Protein AF-A0A7Y9RIA6-F1 (afdb_monomer)

Structure (mmCIF, N/CA/C/O backbone):
data_AF-A0A7Y9RIA6-F1
#
_entry.id   AF-A0A7Y9RIA6-F1
#
loop_
_atom_site.group_PDB
_atom_site.id
_atom_site.type_symbol
_atom_site.label_atom_id
_atom_site.label_alt_id
_atom_site.label_comp_id
_atom_site.label_asym_id
_atom_site.label_entity_id
_atom_site.label_seq_id
_atom_site.pdbx_PDB_ins_code
_atom_site.Cartn_x
_atom_site.Cartn_y
_atom_site.Cartn_z
_atom_site.occupancy
_atom_site.B_iso_or_equiv
_atom_site.auth_seq_id
_atom_site.auth_comp_id
_atom_site.auth_asym_id
_atom_site.auth_atom_id
_atom_site.pdbx_PDB_model_num
ATOM 1 N N . MET A 1 1 ? -7.057 -5.360 -21.802 1.00 63.19 1 MET A N 1
ATOM 2 C CA . MET A 1 1 ? -6.806 -5.076 -20.363 1.00 63.19 1 MET A CA 1
ATOM 3 C C . MET A 1 1 ? -7.206 -6.210 -19.413 1.00 63.19 1 MET A C 1
ATOM 5 O O . MET A 1 1 ? -6.484 -6.448 -18.455 1.00 63.19 1 MET A O 1
ATOM 9 N N . LYS A 1 2 ? -8.319 -6.928 -19.651 1.00 80.56 2 LYS A N 1
ATOM 10 C CA . LYS A 1 2 ? -8.814 -7.998 -18.756 1.00 80.56 2 LYS A CA 1
ATOM 11 C C . LYS A 1 2 ? -7.783 -9.115 -18.497 1.00 80.56 2 LYS A C 1
ATOM 13 O O . LYS A 1 2 ? -7.681 -9.579 -17.374 1.00 80.56 2 LYS A O 1
ATOM 18 N N . ALA A 1 3 ? -6.982 -9.483 -19.500 1.00 84.88 3 ALA A N 1
ATOM 19 C CA . ALA A 1 3 ? -5.952 -10.522 -19.394 1.00 84.88 3 ALA A CA 1
ATOM 20 C C . ALA A 1 3 ? -4.793 -10.174 -18.440 1.00 84.88 3 ALA A C 1
ATOM 22 O O . ALA A 1 3 ? -4.397 -10.999 -17.628 1.00 84.88 3 ALA A O 1
ATOM 23 N N . ILE A 1 4 ? -4.272 -8.944 -18.501 1.00 86.75 4 ILE A N 1
ATOM 24 C CA . ILE A 1 4 ? -3.149 -8.505 -17.655 1.00 86.75 4 ILE A CA 1
ATOM 25 C C . ILE A 1 4 ? -3.598 -8.410 -16.193 1.00 86.75 4 ILE A C 1
ATOM 27 O O . ILE A 1 4 ? -2.934 -8.949 -15.318 1.00 86.75 4 ILE A O 1
ATOM 31 N N . LYS A 1 5 ? -4.796 -7.861 -15.948 1.00 87.88 5 LYS A N 1
ATOM 32 C CA . LYS A 1 5 ? -5.404 -7.812 -14.607 1.00 87.88 5 LYS A CA 1
ATOM 33 C C . LYS A 1 5 ? -5.640 -9.200 -14.000 1.00 87.88 5 LYS A C 1
ATOM 35 O O . LYS A 1 5 ? -5.591 -9.356 -12.788 1.00 87.88 5 LYS A O 1
ATOM 40 N N . ARG A 1 6 ? -5.912 -10.222 -14.819 1.00 88.19 6 ARG A N 1
ATOM 41 C CA . ARG A 1 6 ? -6.021 -11.618 -14.357 1.00 88.19 6 ARG A CA 1
ATOM 42 C C . ARG A 1 6 ? -4.681 -12.149 -13.859 1.00 88.19 6 ARG A C 1
ATOM 44 O O . ARG A 1 6 ? -4.622 -12.716 -12.775 1.00 88.19 6 ARG A O 1
ATOM 51 N N . VAL A 1 7 ? -3.610 -11.884 -14.606 1.00 87.44 7 VAL A N 1
ATOM 52 C CA . VAL A 1 7 ? -2.249 -12.262 -14.204 1.00 87.44 7 VAL A CA 1
ATOM 53 C C . VAL A 1 7 ? -1.789 -11.488 -12.961 1.00 87.44 7 VAL A C 1
ATOM 55 O O . VAL A 1 7 ? -1.198 -12.085 -12.069 1.00 87.44 7 VAL A O 1
ATOM 58 N N . GLU A 1 8 ? -2.117 -10.199 -12.836 1.00 86.38 8 GLU A N 1
ATOM 59 C CA . GLU A 1 8 ? -1.843 -9.409 -11.618 1.00 86.38 8 GLU A CA 1
ATOM 60 C C . GLU A 1 8 ? -2.558 -9.963 -10.374 1.00 86.38 8 GLU A C 1
ATOM 62 O O . GLU A 1 8 ? -2.029 -9.879 -9.271 1.00 86.38 8 GLU A O 1
ATOM 67 N N . ARG A 1 9 ? -3.733 -10.584 -10.542 1.00 89.19 9 ARG A N 1
ATOM 68 C CA . ARG A 1 9 ? -4.456 -11.284 -9.464 1.00 89.19 9 ARG A CA 1
ATOM 69 C C . ARG A 1 9 ? -3.875 -12.662 -9.124 1.00 89.19 9 ARG A C 1
ATOM 71 O O . ARG A 1 9 ? -4.442 -13.360 -8.291 1.00 89.19 9 ARG A O 1
ATOM 78 N N . GLY A 1 10 ? -2.767 -13.055 -9.755 1.00 87.62 10 GLY A N 1
ATOM 79 C CA . GLY A 1 10 ? -2.060 -14.307 -9.486 1.00 87.62 10 GLY A CA 1
ATOM 80 C C . GLY A 1 10 ? -2.430 -15.467 -10.411 1.00 87.62 10 GLY A C 1
ATOM 81 O O . GLY A 1 10 ? -1.933 -16.574 -10.213 1.00 87.62 10 GLY A O 1
ATOM 82 N N . GLU A 1 11 ? -3.265 -15.253 -11.435 1.00 88.81 11 GLU A N 1
ATOM 83 C CA . GLU A 1 11 ? -3.529 -16.296 -12.430 1.00 88.81 11 GLU A CA 1
ATOM 84 C C . GLU A 1 11 ? -2.275 -16.563 -13.283 1.00 88.81 11 GLU A C 1
ATOM 86 O O . GLU A 1 11 ? -1.564 -15.651 -13.714 1.00 88.81 11 GLU A O 1
ATOM 91 N N . GLY A 1 12 ? -1.999 -17.837 -13.566 1.00 89.62 12 GLY A N 1
ATOM 92 C CA . GLY A 1 12 ? -0.844 -18.228 -14.369 1.00 89.62 12 GLY A CA 1
ATOM 93 C C . GLY A 1 12 ? -0.917 -17.704 -15.810 1.00 89.62 12 GLY A C 1
ATOM 94 O O . GLY A 1 12 ? -1.944 -17.800 -16.478 1.00 89.62 12 GLY A O 1
ATOM 95 N N . VAL A 1 13 ? 0.216 -17.236 -16.343 1.00 89.75 13 VAL A N 1
ATOM 96 C CA . VAL A 1 13 ? 0.315 -16.685 -17.713 1.00 89.75 13 VAL A CA 1
ATOM 97 C C . VAL A 1 13 ? -0.058 -17.715 -18.791 1.00 89.75 13 VAL A C 1
ATOM 99 O O . VAL A 1 13 ? -0.629 -17.363 -19.817 1.00 89.75 13 VAL A O 1
ATOM 102 N N . LEU A 1 14 ? 0.267 -18.997 -18.586 1.00 90.44 14 LEU A N 1
ATOM 103 C CA . LEU A 1 14 ? 0.007 -20.049 -19.576 1.00 90.44 14 LEU A CA 1
ATOM 104 C C . LEU A 1 14 ? -1.497 -20.382 -19.721 1.00 90.44 14 LEU A C 1
ATOM 106 O O . LEU A 1 14 ? -1.959 -20.386 -20.8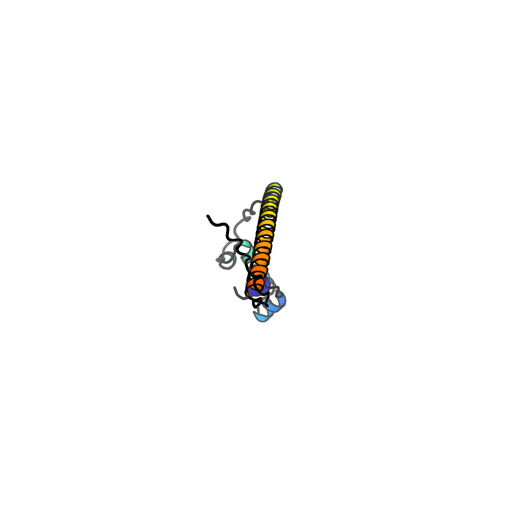62 1.00 90.44 14 LEU A O 1
ATOM 110 N N . PRO A 1 15 ? -2.265 -20.620 -18.636 1.00 92.62 15 PRO A N 1
ATOM 111 C CA . PRO A 1 15 ? -3.724 -20.750 -18.708 1.00 92.62 15 PRO A CA 1
ATOM 112 C C . PRO A 1 15 ? -4.398 -19.572 -19.417 1.00 92.62 15 PRO A C 1
ATOM 114 O O . PRO A 1 15 ? -5.130 -19.769 -20.383 1.00 92.62 15 PRO A O 1
ATOM 117 N N . VAL A 1 16 ? -4.056 -18.344 -19.015 1.00 92.75 16 VAL A N 1
ATOM 118 C CA . VAL A 1 16 ? -4.643 -17.122 -19.585 1.00 92.75 16 VAL A CA 1
ATOM 119 C C . VAL A 1 16 ? -4.320 -16.989 -21.076 1.00 92.75 16 VAL A C 1
ATOM 121 O O . VAL A 1 16 ? -5.181 -16.603 -21.860 1.00 92.75 16 VAL A O 1
ATOM 124 N N . ALA A 1 17 ? -3.103 -17.341 -21.500 1.00 92.88 17 ALA A N 1
ATOM 125 C CA . ALA A 1 17 ? -2.728 -17.323 -22.914 1.00 92.88 17 ALA A CA 1
ATOM 126 C C . ALA A 1 17 ? -3.511 -18.356 -23.744 1.00 92.88 17 ALA A C 1
ATOM 128 O O . ALA A 1 17 ? -3.960 -18.033 -24.842 1.00 92.88 17 ALA A O 1
ATOM 129 N N . ARG A 1 18 ? -3.713 -19.569 -23.206 1.00 93.19 18 ARG A N 1
ATOM 130 C CA . ARG A 1 18 ? -4.486 -20.632 -23.870 1.00 93.19 18 ARG A CA 1
ATOM 131 C C . ARG A 1 18 ? -5.950 -20.248 -24.048 1.00 93.19 18 ARG A C 1
ATOM 133 O O . ARG A 1 18 ? -6.473 -20.404 -25.142 1.00 93.19 18 ARG A O 1
ATOM 140 N N . GLU A 1 19 ? -6.578 -19.701 -23.009 1.00 92.25 19 GLU A N 1
ATOM 141 C CA . GLU A 1 19 ? -7.966 -19.221 -23.081 1.00 92.25 19 GLU A CA 1
ATOM 142 C C . GLU A 1 19 ? -8.156 -18.115 -24.126 1.00 92.25 19 GLU A C 1
ATOM 144 O O . GLU A 1 19 ? -9.207 -18.016 -24.750 1.00 92.25 19 GLU A O 1
ATOM 149 N N . LEU A 1 20 ? -7.136 -17.280 -24.322 1.00 89.81 20 LEU A N 1
ATOM 150 C CA . LEU A 1 20 ? -7.156 -16.184 -25.290 1.00 89.81 20 LEU A CA 1
ATOM 151 C C . LEU A 1 20 ? -6.717 -16.608 -26.699 1.00 89.81 20 LEU A C 1
ATOM 153 O O . LEU A 1 20 ? -6.724 -15.772 -27.598 1.00 89.81 20 LEU A O 1
ATOM 157 N N . GLY A 1 21 ? -6.294 -17.861 -26.896 1.00 92.62 21 GLY A N 1
ATOM 158 C CA . GLY A 1 21 ? -5.789 -18.349 -28.182 1.00 92.62 21 GLY A CA 1
ATOM 159 C C . GLY A 1 21 ? -4.493 -17.672 -28.646 1.00 92.62 21 GLY A C 1
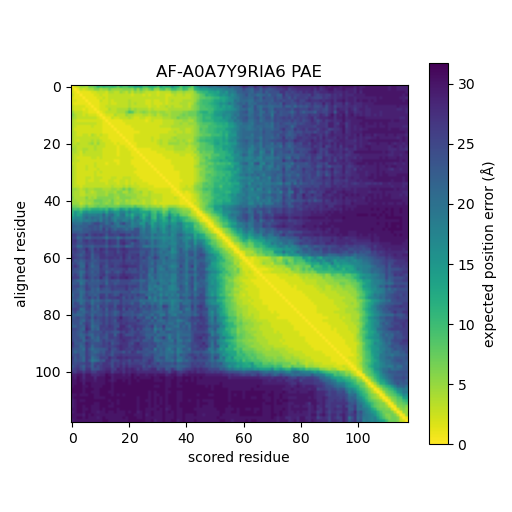ATOM 160 O O . GLY A 1 21 ? -4.176 -17.700 -29.832 1.00 92.62 21 GLY A O 1
ATOM 161 N N . ILE A 1 22 ? -3.738 -17.048 -27.736 1.00 92.69 22 ILE A N 1
ATOM 162 C CA . ILE A 1 22 ? -2.485 -16.351 -28.054 1.00 92.69 22 ILE A CA 1
ATOM 163 C C . ILE A 1 22 ? -1.279 -17.123 -27.535 1.00 92.69 22 ILE A C 1
ATOM 165 O O . ILE A 1 22 ? -1.350 -17.898 -26.580 1.00 92.69 22 ILE A O 1
ATOM 169 N N . SER A 1 23 ? -0.115 -16.868 -28.132 1.00 93.38 23 SER A N 1
ATOM 170 C CA . SER A 1 23 ? 1.118 -17.436 -27.602 1.00 93.38 23 SER A CA 1
ATOM 171 C C . SER A 1 23 ? 1.441 -16.841 -26.227 1.00 93.38 23 SER A C 1
ATOM 173 O O . SER A 1 23 ? 1.251 -15.649 -25.963 1.00 93.38 23 SER A O 1
ATOM 175 N N . ARG A 1 24 ? 2.024 -17.668 -25.353 1.00 92.12 24 ARG A N 1
ATOM 176 C CA . ARG A 1 24 ? 2.518 -17.234 -24.037 1.00 92.12 24 ARG A CA 1
ATOM 177 C C . ARG A 1 24 ? 3.512 -16.071 -24.146 1.00 92.12 24 ARG A C 1
ATOM 179 O O . ARG A 1 24 ? 3.545 -15.210 -23.273 1.00 92.12 24 ARG A O 1
ATOM 186 N N . LYS A 1 25 ? 4.318 -16.046 -25.213 1.00 92.75 25 LYS A N 1
ATOM 187 C CA . LYS A 1 25 ? 5.304 -14.991 -25.477 1.00 92.75 25 LYS A CA 1
ATOM 188 C C . LYS A 1 25 ? 4.627 -13.634 -25.681 1.00 92.75 25 LYS A C 1
ATOM 190 O O . LYS A 1 25 ? 5.057 -12.664 -25.073 1.00 92.75 25 LYS A O 1
ATOM 195 N N . ILE A 1 26 ? 3.548 -13.584 -26.467 1.00 91.00 26 ILE A N 1
ATOM 196 C CA . ILE A 1 26 ? 2.797 -12.345 -26.726 1.00 91.00 26 ILE A CA 1
ATOM 197 C C . ILE A 1 26 ? 2.235 -11.784 -25.419 1.00 91.00 26 ILE A C 1
ATOM 199 O O . ILE A 1 26 ? 2.372 -10.593 -25.146 1.00 91.00 26 ILE A O 1
ATOM 203 N N . LEU A 1 27 ? 1.663 -12.649 -24.575 1.00 91.81 27 LEU A N 1
ATOM 204 C CA . LEU A 1 27 ? 1.131 -12.217 -23.286 1.00 91.81 27 LEU A CA 1
ATOM 205 C C . LEU A 1 27 ? 2.236 -11.689 -22.354 1.00 91.81 27 LEU A C 1
ATOM 207 O O . LEU A 1 27 ? 2.036 -10.674 -21.691 1.00 91.81 27 LEU A O 1
ATOM 211 N N . HIS A 1 28 ? 3.415 -12.320 -22.343 1.00 93.12 28 HIS A N 1
ATOM 212 C CA . HIS A 1 28 ? 4.587 -11.812 -21.616 1.00 93.12 28 HIS A CA 1
ATOM 213 C C . HIS A 1 28 ? 5.053 -10.450 -22.125 1.00 93.12 28 HIS A C 1
ATOM 215 O O . HIS A 1 28 ? 5.344 -9.564 -21.322 1.00 93.12 28 HIS A O 1
ATOM 221 N N . ASP A 1 29 ? 5.100 -10.259 -23.442 1.00 90.12 29 ASP A N 1
ATOM 222 C CA . ASP A 1 29 ? 5.498 -8.987 -24.045 1.00 90.12 29 ASP A CA 1
ATOM 223 C C . ASP A 1 29 ? 4.509 -7.865 -23.683 1.00 90.12 29 ASP A C 1
ATOM 225 O O . ASP A 1 29 ? 4.930 -6.750 -23.366 1.00 90.12 29 ASP A O 1
ATOM 229 N N . TRP A 1 30 ? 3.208 -8.166 -23.630 1.00 90.94 30 TRP A N 1
ATOM 230 C CA . TRP A 1 30 ? 2.178 -7.230 -23.170 1.00 90.94 30 TRP A CA 1
ATOM 231 C C . TRP A 1 30 ? 2.301 -6.892 -21.684 1.00 90.94 30 TRP A C 1
ATOM 233 O O . TRP A 1 30 ? 2.255 -5.715 -21.334 1.00 90.94 30 TRP A O 1
ATOM 243 N N . ILE A 1 31 ? 2.511 -7.886 -20.812 1.00 90.69 31 ILE A N 1
ATOM 244 C CA . ILE A 1 31 ? 2.746 -7.659 -19.374 1.00 90.69 31 ILE A CA 1
ATOM 245 C C . ILE A 1 31 ? 3.991 -6.788 -19.175 1.00 90.69 31 ILE A C 1
ATOM 247 O O . ILE A 1 31 ? 3.979 -5.833 -18.401 1.00 90.69 31 ILE A O 1
ATOM 251 N N . LYS A 1 32 ? 5.067 -7.068 -19.917 1.00 89.62 32 LYS A N 1
ATOM 252 C CA . LYS A 1 32 ? 6.306 -6.288 -19.862 1.00 89.62 32 LYS A CA 1
ATOM 253 C C . LYS A 1 32 ? 6.097 -4.844 -20.320 1.00 89.62 32 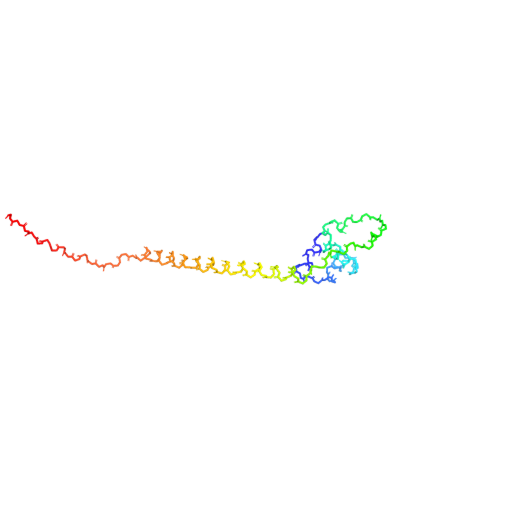LYS A C 1
ATOM 255 O O . LYS A 1 32 ? 6.663 -3.933 -19.721 1.00 89.62 32 LYS A O 1
ATOM 260 N N . ALA A 1 33 ? 5.323 -4.630 -21.382 1.00 87.19 33 ALA A N 1
ATOM 261 C CA . ALA A 1 33 ? 5.009 -3.293 -21.874 1.00 87.19 33 ALA A CA 1
ATOM 262 C C . ALA A 1 33 ? 4.128 -2.512 -20.886 1.00 87.19 33 ALA A C 1
ATOM 264 O O . ALA A 1 33 ? 4.410 -1.347 -20.615 1.00 87.19 33 ALA A O 1
ATOM 265 N N . TRP A 1 34 ? 3.140 -3.179 -20.288 1.00 88.25 34 TRP A N 1
ATOM 266 C CA . TRP A 1 34 ? 2.263 -2.624 -19.258 1.00 88.25 34 TRP A CA 1
ATOM 267 C C . TRP A 1 34 ? 3.019 -2.223 -17.987 1.00 88.25 34 TRP A C 1
ATOM 269 O O . TRP A 1 34 ? 2.849 -1.116 -17.493 1.00 88.25 34 TRP A O 1
ATOM 279 N N . ASN A 1 35 ? 3.927 -3.069 -17.497 1.00 86.31 35 ASN A N 1
ATOM 280 C CA . ASN A 1 35 ? 4.735 -2.751 -16.314 1.00 86.31 35 ASN A CA 1
ATOM 281 C C . ASN A 1 35 ? 5.723 -1.599 -16.552 1.00 86.31 35 ASN A C 1
ATOM 283 O O . ASN A 1 35 ? 6.130 -0.929 -15.606 1.00 86.31 35 ASN A O 1
ATOM 287 N N . ALA A 1 36 ? 6.153 -1.395 -17.799 1.00 83.19 36 ALA A N 1
ATOM 288 C CA . ALA A 1 36 ? 7.103 -0.344 -18.143 1.00 83.19 36 ALA A CA 1
ATOM 289 C C . ALA A 1 36 ? 6.421 1.019 -18.312 1.00 83.19 36 ALA A C 1
ATOM 291 O O . ALA A 1 36 ? 6.861 2.000 -17.713 1.00 83.19 36 ALA A O 1
ATOM 292 N N . ASP A 1 37 ? 5.367 1.058 -19.129 1.00 81.62 37 ASP A N 1
ATOM 293 C CA . ASP A 1 37 ? 4.797 2.294 -19.671 1.00 81.62 37 ASP A CA 1
ATOM 294 C C . ASP A 1 37 ? 3.269 2.384 -19.427 1.00 81.62 37 ASP A C 1
ATOM 296 O O . ASP A 1 37 ? 2.597 3.253 -19.974 1.00 81.62 37 ASP A O 1
ATOM 300 N N . GLY A 1 38 ? 2.685 1.483 -18.624 1.00 86.12 38 GLY A N 1
ATOM 301 C CA . GLY A 1 38 ? 1.248 1.459 -18.344 1.00 86.12 38 GLY A CA 1
ATOM 302 C C . GLY A 1 38 ? 0.398 1.195 -19.600 1.00 86.12 38 GLY A C 1
ATOM 303 O O . GLY A 1 38 ? 0.818 0.445 -20.489 1.00 86.12 38 GLY A O 1
ATOM 304 N N . PRO A 1 39 ? -0.799 1.802 -19.709 1.00 83.88 39 PRO A N 1
ATOM 305 C CA . PRO A 1 39 ? -1.647 1.701 -20.899 1.00 83.88 39 PRO A CA 1
ATOM 306 C C . PRO A 1 39 ? -0.951 2.124 -22.202 1.00 83.88 39 PRO A C 1
ATOM 308 O O . PRO A 1 39 ? -1.180 1.502 -23.242 1.00 83.88 39 PRO A O 1
ATOM 311 N N . ASP A 1 40 ? -0.053 3.110 -22.144 1.00 79.69 40 ASP A N 1
ATOM 312 C CA . ASP A 1 40 ? 0.666 3.627 -23.316 1.00 79.69 40 ASP A CA 1
ATOM 313 C C . ASP A 1 40 ? 1.642 2.596 -23.902 1.00 79.69 40 ASP A C 1
ATOM 315 O O . ASP A 1 40 ? 1.912 2.588 -25.105 1.00 79.69 40 ASP A O 1
ATOM 319 N N . GLY A 1 41 ? 2.109 1.649 -23.081 1.00 81.31 41 GLY A N 1
ATOM 320 C CA . GLY A 1 41 ? 2.954 0.538 -23.518 1.00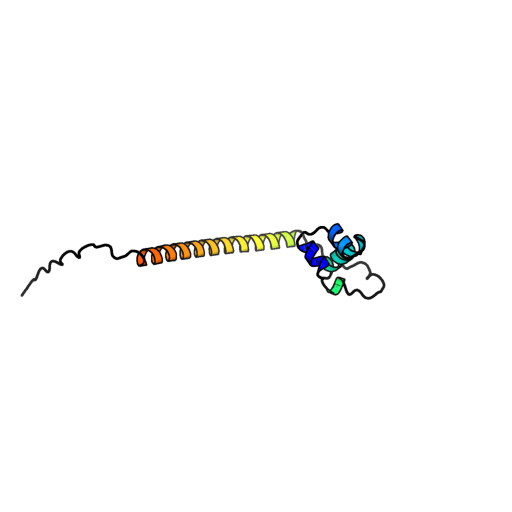 81.31 41 GLY A CA 1
ATOM 321 C C . GLY A 1 41 ? 2.260 -0.436 -24.474 1.00 81.31 41 GLY A C 1
ATOM 322 O O . GLY A 1 41 ? 2.936 -1.076 -25.284 1.00 81.31 41 GLY A O 1
ATOM 323 N N . LEU A 1 42 ? 0.927 -0.539 -24.416 1.00 82.56 42 LEU A N 1
ATOM 324 C CA . LEU A 1 42 ? 0.134 -1.436 -25.268 1.00 82.56 42 LEU A CA 1
ATOM 325 C C . LEU A 1 42 ? -0.279 -0.794 -26.602 1.00 82.56 42 LEU A C 1
ATOM 327 O O . LEU A 1 42 ? -0.545 -1.517 -27.557 1.00 82.56 42 LEU A O 1
ATOM 331 N N . ASN A 1 43 ? -0.277 0.539 -26.694 1.00 77.06 43 ASN A N 1
ATOM 332 C CA . ASN A 1 43 ? -0.659 1.305 -27.888 1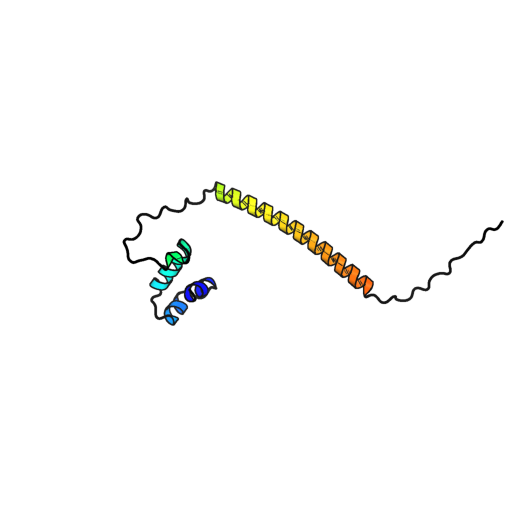.00 77.06 43 ASN A CA 1
ATOM 333 C C . ASN A 1 43 ? 0.548 1.713 -28.750 1.00 77.06 43 ASN A C 1
ATOM 335 O O . ASN A 1 43 ? 0.559 2.769 -29.389 1.00 77.06 43 ASN A O 1
ATOM 339 N N . ARG A 1 44 ? 1.604 0.896 -28.770 1.00 65.31 44 ARG A N 1
ATOM 340 C CA . ARG A 1 44 ? 2.798 1.197 -29.565 1.00 65.31 44 ARG A CA 1
ATOM 341 C C . ARG A 1 44 ? 2.482 1.112 -31.056 1.00 65.31 44 ARG A C 1
ATOM 343 O O . ARG A 1 44 ? 2.227 0.029 -31.577 1.00 65.31 44 ARG A O 1
ATOM 350 N N . LYS A 1 45 ? 2.538 2.257 -31.746 1.00 64.50 45 LYS A N 1
ATOM 351 C CA . LYS A 1 45 ? 2.472 2.311 -33.212 1.00 64.50 45 LYS A CA 1
ATOM 352 C C . LYS A 1 45 ? 3.616 1.471 -33.813 1.00 64.50 45 LYS A C 1
ATOM 354 O O . LYS A 1 45 ? 4.721 1.505 -33.262 1.00 64.50 45 LYS A O 1
ATOM 359 N N . PRO A 1 46 ? 3.386 0.738 -34.919 1.00 52.81 46 PRO A N 1
ATOM 360 C CA . PRO A 1 46 ? 4.453 0.057 -35.645 1.00 52.81 46 PRO A CA 1
ATOM 361 C C . PRO A 1 46 ? 5.529 1.072 -36.038 1.00 52.81 46 PRO A C 1
ATOM 363 O O . PRO A 1 46 ? 5.247 2.053 -36.720 1.00 52.81 46 PRO A O 1
ATOM 366 N N . GLY A 1 47 ? 6.751 0.870 -35.560 1.00 62.03 47 GLY A N 1
ATOM 367 C CA . GLY A 1 47 ? 7.862 1.778 -35.800 1.00 62.03 47 GLY A CA 1
ATOM 368 C C . GLY A 1 47 ? 9.158 1.241 -35.194 1.00 62.03 47 GLY A C 1
ATOM 369 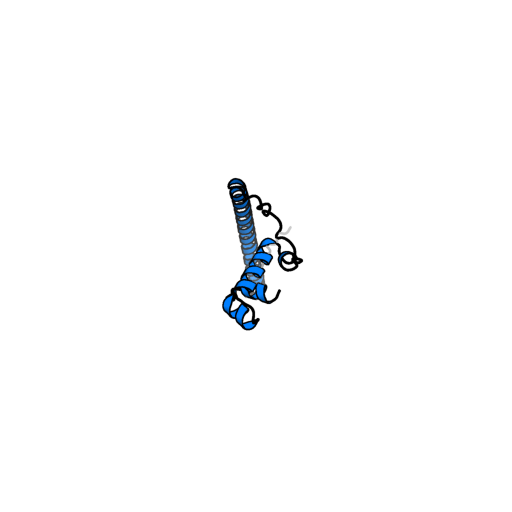O O . GLY A 1 47 ? 9.113 0.293 -34.399 1.00 62.03 47 GLY A O 1
ATOM 370 N N . PRO A 1 48 ? 10.316 1.811 -35.571 1.00 57.12 48 PRO A N 1
ATOM 371 C CA . PRO A 1 48 ? 11.609 1.423 -35.023 1.00 57.12 48 PRO A CA 1
ATOM 372 C C . PRO A 1 48 ? 11.544 1.432 -33.498 1.00 57.12 48 PRO A C 1
ATOM 374 O O . PRO A 1 48 ? 11.015 2.374 -32.902 1.00 57.12 48 PRO A O 1
ATOM 377 N N . LYS A 1 49 ? 12.054 0.372 -32.853 1.00 60.41 49 LYS A N 1
ATOM 378 C CA . LYS A 1 49 ? 12.147 0.347 -31.389 1.00 60.41 49 LYS A CA 1
ATOM 379 C C . LYS A 1 49 ? 12.863 1.631 -30.962 1.00 60.41 49 LYS A C 1
ATOM 381 O O . LYS A 1 49 ? 13.936 1.889 -31.513 1.00 60.41 49 LYS A O 1
ATOM 386 N N . PRO A 1 50 ? 12.304 2.427 -30.029 1.00 55.28 50 PRO A N 1
ATOM 387 C CA . PRO A 1 50 ? 13.009 3.597 -29.539 1.00 55.28 50 PRO A CA 1
ATOM 388 C C . PRO A 1 50 ? 14.403 3.141 -29.110 1.00 55.28 50 PRO A C 1
ATOM 390 O O . PRO A 1 50 ? 14.529 2.081 -28.481 1.00 55.28 50 PRO A O 1
ATOM 393 N N . GLY A 1 51 ? 15.424 3.894 -29.535 1.00 62.25 51 GLY A N 1
ATOM 394 C CA . GLY A 1 51 ? 16.826 3.668 -29.178 1.00 62.25 51 GLY A CA 1
ATOM 395 C C . GLY A 1 51 ? 17.001 3.513 -27.664 1.00 62.25 51 GLY A C 1
ATOM 396 O O . GLY A 1 51 ? 16.025 3.686 -26.930 1.00 62.25 51 GLY A O 1
ATOM 397 N N . PRO A 1 52 ? 18.209 3.157 -27.183 1.00 56.84 52 PRO A N 1
ATOM 398 C CA . PRO A 1 52 ? 18.439 2.704 -25.810 1.00 56.84 52 PRO A CA 1
ATOM 399 C C . PRO A 1 52 ? 17.605 3.531 -24.835 1.00 56.84 52 PRO A C 1
ATOM 401 O O . PRO A 1 52 ? 17.822 4.735 -24.686 1.00 56.84 52 PRO A O 1
ATOM 404 N N . ARG A 1 53 ? 16.560 2.889 -24.279 1.00 60.47 53 ARG A N 1
ATOM 405 C CA . ARG A 1 53 ? 15.628 3.522 -23.340 1.00 60.47 53 ARG A CA 1
ATOM 406 C C . ARG A 1 53 ? 16.505 4.237 -22.328 1.00 60.47 53 ARG A C 1
ATOM 408 O O . ARG A 1 53 ? 17.367 3.576 -21.750 1.00 60.47 53 ARG A O 1
ATOM 415 N N . LYS A 1 54 ? 16.300 5.544 -22.120 1.00 57.97 54 LYS A N 1
ATOM 416 C CA . LYS A 1 54 ? 16.889 6.227 -20.966 1.00 57.97 54 LYS A CA 1
ATOM 417 C C . LYS A 1 54 ? 16.458 5.404 -19.760 1.00 57.97 54 LYS A C 1
ATOM 419 O O . LYS A 1 54 ? 15.276 5.386 -19.418 1.00 57.97 54 LYS A O 1
ATOM 424 N N . LEU A 1 55 ? 17.375 4.594 -19.235 1.00 61.16 55 LEU A N 1
ATOM 425 C CA . LEU A 1 55 ? 17.116 3.776 -18.067 1.00 61.16 55 LEU A CA 1
ATOM 426 C C . LEU A 1 55 ? 16.662 4.774 -17.010 1.00 61.16 55 LEU A C 1
ATOM 428 O O . LEU A 1 55 ? 17.349 5.776 -16.794 1.00 61.16 55 LEU A O 1
ATOM 432 N N . LYS A 1 56 ? 15.477 4.561 -16.420 1.00 61.28 56 LYS A N 1
ATOM 433 C CA . LYS A 1 56 ? 15.102 5.316 -15.220 1.00 61.28 56 LYS A CA 1
ATOM 434 C C . LYS A 1 56 ? 16.319 5.245 -14.293 1.00 61.28 56 LYS A C 1
ATOM 436 O O . LYS A 1 56 ? 16.809 4.124 -14.110 1.00 61.28 56 LYS A O 1
ATOM 441 N N . PRO A 1 57 ? 16.839 6.385 -13.798 1.00 59.97 57 PRO A N 1
ATOM 442 C CA . PRO A 1 57 ? 18.010 6.367 -12.943 1.00 59.97 57 PRO A CA 1
ATOM 443 C C . PRO A 1 57 ? 17.747 5.348 -11.845 1.00 59.97 57 PRO A C 1
ATOM 445 O O . PRO A 1 57 ? 16.695 5.378 -11.199 1.00 59.97 57 PRO A O 1
ATOM 448 N N . LEU A 1 58 ? 18.631 4.356 -11.749 1.00 65.06 58 LEU A N 1
ATOM 449 C CA . LEU A 1 58 ? 18.490 3.299 -10.768 1.00 65.06 58 LEU A CA 1
ATOM 450 C C . LEU A 1 58 ? 18.524 3.999 -9.413 1.00 65.06 58 LEU A C 1
ATOM 452 O O . LEU A 1 58 ? 19.544 4.607 -9.097 1.00 65.06 58 LEU A O 1
ATOM 456 N N . ALA A 1 59 ? 17.402 3.970 -8.682 1.00 65.50 59 ALA A N 1
ATOM 457 C CA . ALA A 1 59 ? 17.283 4.638 -7.390 1.00 65.50 59 ALA A CA 1
ATOM 458 C C . ALA A 1 59 ? 18.531 4.323 -6.570 1.00 65.50 59 ALA A C 1
ATOM 460 O O . ALA A 1 59 ? 18.853 3.141 -6.351 1.00 65.50 59 ALA A O 1
ATOM 461 N N . THR A 1 60 ? 19.263 5.376 -6.219 1.00 75.31 60 THR A N 1
ATOM 462 C CA . THR A 1 60 ? 20.550 5.236 -5.556 1.00 75.31 60 THR A CA 1
ATOM 463 C C . THR A 1 60 ? 20.330 4.601 -4.189 1.00 75.31 60 THR A C 1
ATOM 465 O O . THR A 1 60 ? 19.215 4.534 -3.658 1.00 75.31 60 THR A O 1
ATOM 468 N N . TYR A 1 61 ? 21.391 4.049 -3.615 1.00 72.31 61 TYR A N 1
ATOM 469 C CA . TYR A 1 61 ? 21.301 3.434 -2.296 1.00 72.31 61 TYR A CA 1
ATOM 470 C C . TYR A 1 61 ? 20.816 4.431 -1.224 1.00 72.31 61 TYR A C 1
ATOM 472 O O . TYR A 1 61 ? 20.052 4.045 -0.334 1.00 72.31 61 TYR A O 1
ATOM 480 N N . ASP A 1 62 ? 21.158 5.713 -1.371 1.00 75.44 62 ASP A N 1
ATOM 481 C CA . ASP A 1 62 ? 20.699 6.788 -0.490 1.00 75.44 62 ASP A CA 1
ATOM 482 C C . ASP A 1 62 ? 19.209 7.112 -0.669 1.00 75.44 62 ASP A C 1
ATOM 484 O O . ASP A 1 62 ? 18.512 7.285 0.332 1.00 75.44 62 ASP A O 1
ATOM 488 N N . ASP A 1 63 ? 18.672 7.060 -1.895 1.00 78.88 63 ASP A N 1
ATOM 489 C CA . ASP A 1 63 ? 17.226 7.210 -2.148 1.00 78.88 63 ASP A CA 1
ATOM 490 C C . ASP A 1 63 ? 16.410 6.100 -1.472 1.00 78.88 63 ASP A C 1
ATOM 492 O O . ASP A 1 63 ? 15.322 6.315 -0.936 1.00 78.88 63 ASP A O 1
ATOM 496 N N . LYS A 1 64 ? 16.944 4.875 -1.468 1.00 80.12 64 LYS A N 1
ATOM 497 C CA . LYS A 1 64 ? 16.289 3.736 -0.810 1.00 80.12 64 LYS A CA 1
ATOM 498 C C . LYS A 1 64 ? 16.340 3.862 0.709 1.00 80.12 64 LYS A C 1
ATOM 500 O O . LYS A 1 64 ? 15.362 3.531 1.378 1.00 80.12 64 LYS A O 1
ATOM 505 N N . ARG A 1 65 ? 17.461 4.339 1.263 1.00 79.00 65 ARG A N 1
ATOM 506 C CA . ARG A 1 65 ? 17.603 4.596 2.704 1.00 79.00 65 ARG A CA 1
ATOM 507 C C . ARG A 1 65 ? 16.675 5.712 3.169 1.00 79.00 65 ARG A C 1
ATOM 509 O O . ARG A 1 65 ? 16.022 5.547 4.196 1.00 79.00 65 ARG A O 1
ATOM 516 N N . SER A 1 66 ? 16.579 6.807 2.418 1.00 85.50 66 SER A N 1
ATOM 517 C CA . SER A 1 66 ? 15.685 7.919 2.752 1.00 85.50 66 SER A CA 1
ATOM 518 C C . SER A 1 66 ? 14.214 7.491 2.693 1.00 85.50 66 SER A C 1
ATOM 520 O O . SER A 1 66 ? 13.473 7.730 3.648 1.00 85.50 66 SER A O 1
ATOM 522 N N . ALA A 1 67 ? 13.813 6.743 1.660 1.00 89.19 67 ALA A N 1
ATOM 523 C CA . ALA A 1 67 ? 12.473 6.164 1.559 1.00 89.19 67 ALA A CA 1
ATOM 524 C C . ALA A 1 67 ? 12.156 5.196 2.714 1.00 89.19 67 ALA A C 1
ATOM 526 O O . ALA A 1 67 ? 11.056 5.224 3.266 1.00 89.19 67 ALA A O 1
ATOM 527 N N . LEU A 1 68 ? 13.123 4.368 3.122 1.00 92.88 68 LEU A N 1
ATOM 528 C CA . LEU A 1 68 ? 12.969 3.446 4.249 1.00 92.88 68 LEU A CA 1
ATOM 529 C C . LEU A 1 68 ? 12.803 4.190 5.580 1.00 92.88 68 LEU A C 1
ATOM 531 O O . LEU A 1 68 ? 11.980 3.791 6.404 1.00 92.88 68 LEU A O 1
ATOM 535 N N . THR A 1 69 ? 13.540 5.280 5.789 1.00 93.94 69 THR A N 1
ATOM 536 C CA . THR A 1 69 ? 13.397 6.131 6.979 1.00 93.94 69 THR A CA 1
ATOM 537 C C . THR A 1 69 ? 12.021 6.796 7.026 1.00 93.94 69 THR A C 1
ATOM 539 O O . THR A 1 69 ? 11.361 6.751 8.064 1.00 93.94 69 THR A O 1
ATOM 542 N N . LEU A 1 70 ? 11.543 7.334 5.898 1.00 95.00 70 LEU A N 1
ATOM 543 C CA . LEU A 1 70 ? 10.198 7.912 5.789 1.00 95.00 70 LEU A CA 1
ATOM 544 C C . LEU A 1 70 ? 9.105 6.871 6.062 1.00 95.00 70 LEU A C 1
ATOM 546 O O . LEU A 1 70 ? 8.170 7.137 6.816 1.00 95.00 70 LEU A O 1
ATOM 550 N N . AL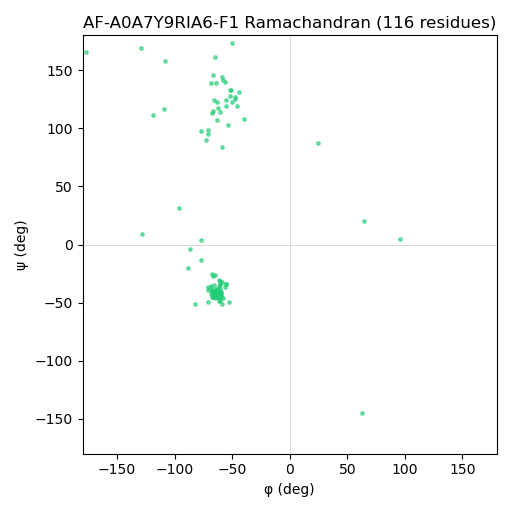A A 1 71 ? 9.245 5.664 5.507 1.00 94.62 71 ALA A N 1
ATOM 551 C CA . ALA A 1 71 ? 8.306 4.572 5.741 1.00 94.62 71 ALA A CA 1
ATOM 552 C C . ALA A 1 71 ? 8.254 4.172 7.224 1.00 94.62 71 ALA A C 1
ATOM 554 O O . ALA A 1 71 ? 7.168 4.022 7.779 1.00 94.62 71 ALA A O 1
ATOM 555 N N . LYS A 1 72 ? 9.410 4.062 7.892 1.00 97.12 72 LYS A N 1
ATOM 556 C CA . LYS A 1 72 ? 9.478 3.765 9.332 1.00 97.12 72 LYS A CA 1
ATOM 557 C C . LYS A 1 72 ? 8.823 4.850 10.182 1.00 97.12 72 LYS A C 1
ATOM 559 O O . LYS A 1 72 ? 8.074 4.522 11.097 1.00 97.12 72 LYS A O 1
ATOM 564 N N . ALA A 1 73 ? 9.068 6.123 9.869 1.00 96.88 73 ALA A N 1
ATOM 565 C CA . ALA A 1 73 ? 8.433 7.236 10.570 1.00 96.88 73 ALA A CA 1
ATOM 566 C C . ALA A 1 73 ? 6.904 7.187 10.425 1.00 96.88 73 ALA A C 1
ATOM 568 O O . ALA A 1 73 ? 6.182 7.321 11.413 1.00 96.88 73 ALA A O 1
ATOM 569 N N . ARG A 1 74 ? 6.413 6.905 9.211 1.00 97.00 74 ARG A N 1
ATOM 570 C CA . ARG A 1 74 ? 4.978 6.766 8.952 1.00 97.00 74 ARG A CA 1
ATOM 571 C C . ARG A 1 74 ? 4.364 5.574 9.684 1.00 97.00 74 ARG A C 1
ATOM 573 O O . ARG A 1 74 ? 3.264 5.703 10.209 1.00 97.00 74 ARG A O 1
ATOM 580 N N . ILE A 1 75 ? 5.058 4.436 9.744 1.00 97.94 75 ILE A N 1
ATOM 581 C CA . ILE A 1 75 ? 4.600 3.261 10.502 1.00 97.94 75 ILE A CA 1
ATOM 582 C C . ILE A 1 75 ? 4.457 3.610 11.986 1.00 97.94 75 ILE A C 1
ATOM 584 O O . ILE A 1 75 ? 3.391 3.390 12.549 1.00 97.94 75 ILE A O 1
ATOM 588 N N . ALA A 1 76 ? 5.467 4.239 12.590 1.00 97.94 76 ALA A N 1
ATOM 589 C CA . ALA A 1 76 ? 5.418 4.620 14.002 1.00 97.94 76 ALA A CA 1
ATOM 590 C C . ALA A 1 76 ? 4.278 5.611 14.316 1.00 97.94 76 ALA A C 1
ATOM 592 O O . ALA A 1 76 ? 3.660 5.555 15.381 1.00 97.94 76 ALA A O 1
ATOM 593 N N . GLU A 1 77 ? 3.980 6.530 13.396 1.00 97.88 77 GLU A N 1
ATOM 594 C CA . GLU A 1 77 ? 2.832 7.433 13.515 1.00 97.88 77 GLU A CA 1
ATOM 595 C C . GLU A 1 77 ? 1.502 6.666 13.471 1.00 97.88 77 GLU A C 1
ATOM 597 O O . GLU A 1 77 ? 0.631 6.881 14.315 1.00 97.88 77 GLU A O 1
ATOM 602 N N . LEU A 1 78 ? 1.358 5.739 12.520 1.00 98.50 78 LEU A N 1
ATOM 603 C CA . LEU A 1 78 ? 0.158 4.916 12.388 1.00 98.50 78 LEU A CA 1
ATOM 604 C C . LEU A 1 78 ? -0.056 4.027 13.614 1.00 98.50 78 LEU A C 1
ATOM 606 O O . LEU A 1 78 ? -1.176 3.947 14.107 1.00 98.50 78 LEU A O 1
ATOM 610 N N . GLU A 1 79 ? 0.999 3.423 14.155 1.00 98.12 79 GLU A N 1
ATOM 611 C CA . GLU A 1 79 ? 0.929 2.621 15.382 1.00 98.12 79 GLU A CA 1
ATOM 612 C C . GLU A 1 79 ? 0.420 3.448 16.572 1.00 98.12 79 GLU A C 1
ATOM 614 O O . GLU A 1 79 ? -0.442 2.992 17.326 1.00 98.12 79 GLU A O 1
ATOM 619 N N . ARG A 1 80 ? 0.871 4.703 16.707 1.00 98.25 80 ARG A N 1
ATOM 620 C CA . ARG A 1 80 ? 0.364 5.628 17.735 1.00 98.25 80 ARG A CA 1
ATOM 621 C C . ARG A 1 80 ? -1.110 5.971 17.545 1.00 98.25 80 ARG A C 1
ATOM 623 O O . ARG A 1 80 ? -1.853 6.016 18.527 1.00 98.25 80 ARG A O 1
ATOM 630 N N . LEU A 1 81 ? -1.533 6.227 16.306 1.00 98.50 81 LEU A N 1
ATOM 631 C CA . LEU A 1 81 ? -2.931 6.530 15.994 1.00 98.50 81 LEU A CA 1
ATOM 632 C C . LEU A 1 81 ? -3.837 5.327 16.267 1.00 98.50 81 LEU A C 1
ATOM 634 O O . LEU A 1 81 ? -4.879 5.494 16.896 1.00 98.50 81 LEU A O 1
ATOM 638 N N . VAL A 1 82 ? -3.416 4.125 15.871 1.00 98.12 82 VAL A N 1
ATOM 639 C CA . VAL A 1 82 ? -4.143 2.877 16.145 1.00 98.12 82 VAL A CA 1
ATOM 640 C C . VAL A 1 82 ? -4.255 2.639 17.650 1.00 98.12 82 VAL A C 1
ATOM 642 O O . VAL A 1 82 ? -5.344 2.342 18.136 1.00 98.12 82 VAL A O 1
ATOM 645 N N . GLY A 1 83 ? -3.171 2.841 18.406 1.00 97.19 83 GLY A N 1
ATOM 646 C CA . GLY A 1 83 ? -3.197 2.740 19.867 1.00 97.19 83 GLY A CA 1
ATOM 647 C C . GLY A 1 83 ? -4.211 3.695 20.505 1.00 97.19 83 GLY A C 1
ATOM 648 O O . GLY A 1 83 ? -5.015 3.273 21.334 1.00 97.19 83 GLY A O 1
ATOM 649 N N . ARG A 1 84 ? -4.240 4.963 20.069 1.00 97.50 84 ARG A N 1
ATOM 650 C CA . ARG A 1 84 ? -5.227 5.951 20.537 1.00 97.50 84 ARG A CA 1
ATOM 651 C C . ARG A 1 84 ? -6.660 5.528 20.206 1.00 97.50 84 ARG A C 1
ATOM 653 O O . ARG A 1 84 ? -7.508 5.514 21.089 1.00 97.50 84 ARG A O 1
ATOM 660 N N . GLN A 1 85 ? -6.913 5.134 18.960 1.00 98.19 85 GLN A N 1
ATOM 661 C CA . GLN A 1 85 ? -8.239 4.694 18.522 1.00 98.19 85 GLN A CA 1
ATOM 662 C C . GLN A 1 85 ? -8.726 3.472 19.305 1.00 98.19 85 GLN A C 1
ATOM 664 O O . GLN A 1 85 ? -9.902 3.396 19.651 1.00 98.19 85 GLN A O 1
ATOM 669 N N . GLN A 1 86 ? -7.835 2.528 19.618 1.00 97.81 86 GLN A N 1
ATOM 670 C CA . GLN A 1 86 ? -8.181 1.358 20.420 1.00 97.81 86 GLN A CA 1
ATOM 671 C C . GLN A 1 86 ? -8.633 1.759 21.832 1.00 97.81 86 GLN A C 1
ATOM 673 O O . GLN A 1 86 ? -9.656 1.264 22.305 1.00 97.81 86 GLN A O 1
ATOM 678 N N . MET A 1 87 ? -7.923 2.695 22.472 1.00 97.44 87 MET A N 1
ATOM 679 C CA . MET A 1 87 ? -8.315 3.229 23.780 1.00 97.44 87 MET A CA 1
ATOM 680 C C . MET A 1 87 ? -9.682 3.917 23.728 1.00 97.44 87 MET A C 1
ATOM 682 O O . MET A 1 87 ? -10.523 3.667 24.591 1.00 97.44 87 MET A O 1
ATOM 686 N N . ASP A 1 88 ? -9.927 4.732 22.699 1.00 97.38 88 ASP A N 1
ATOM 687 C CA . ASP A 1 88 ? -11.210 5.412 22.507 1.00 97.38 88 ASP A CA 1
ATOM 688 C C . ASP A 1 88 ? -12.350 4.393 22.336 1.00 97.38 88 ASP A C 1
ATOM 690 O O . ASP A 1 88 ? -13.389 4.488 22.992 1.00 97.38 88 ASP A O 1
ATOM 694 N N . LEU A 1 89 ? -12.149 3.361 21.509 1.00 98.06 89 LEU A N 1
ATOM 695 C CA . LEU A 1 89 ? -13.130 2.291 21.314 1.00 98.06 89 LEU A CA 1
ATOM 696 C C . LEU A 1 89 ? -13.431 1.537 22.611 1.00 98.06 89 LEU A C 1
ATOM 698 O O . LEU A 1 89 ? -14.593 1.227 22.882 1.00 98.06 89 LEU A O 1
ATOM 702 N N . ASP A 1 90 ? -12.414 1.238 23.415 1.00 97.44 90 ASP A N 1
ATOM 703 C CA . ASP A 1 90 ? -12.598 0.541 24.685 1.00 97.44 90 ASP A CA 1
ATOM 704 C C . ASP A 1 90 ? -13.321 1.418 25.714 1.00 97.44 90 ASP A C 1
ATOM 706 O O . ASP A 1 90 ? -14.224 0.929 26.402 1.00 97.44 90 ASP A O 1
ATOM 710 N N . PHE A 1 91 ? -13.033 2.722 25.741 1.00 97.12 91 PHE A N 1
ATOM 711 C CA . PHE A 1 91 ? -13.800 3.699 26.511 1.00 97.12 91 PHE A CA 1
ATOM 712 C C . PHE A 1 91 ? -15.278 3.720 26.090 1.00 97.12 91 PHE A C 1
ATOM 714 O O . PHE A 1 91 ? -16.164 3.545 26.931 1.00 97.12 91 PHE A O 1
ATOM 721 N N . PHE A 1 92 ? -15.574 3.841 24.791 1.00 96.56 92 PHE A N 1
ATOM 722 C CA . PHE A 1 92 ? -16.957 3.851 24.302 1.00 96.56 92 PHE A CA 1
ATOM 723 C C . PHE A 1 92 ? -17.687 2.536 24.596 1.00 96.56 92 PHE A C 1
ATOM 725 O O . PHE A 1 92 ? -18.850 2.548 25.004 1.00 96.56 92 PHE A O 1
ATOM 732 N N . ARG A 1 93 ? -17.013 1.388 24.458 1.00 95.81 93 ARG A N 1
ATOM 733 C CA . ARG A 1 93 ? -17.580 0.079 24.824 1.00 95.81 93 ARG A CA 1
ATOM 734 C C . ARG A 1 93 ? -17.950 0.019 26.304 1.00 95.81 93 ARG A C 1
ATOM 736 O O . ARG A 1 93 ? -19.013 -0.509 26.634 1.00 95.81 93 ARG A O 1
ATOM 743 N N . GLN A 1 94 ? -17.108 0.548 27.190 1.00 94.62 94 GLN A N 1
ATOM 744 C CA . GLN A 1 94 ? -17.391 0.600 28.625 1.00 94.62 94 GLN A CA 1
ATOM 745 C C . GLN A 1 94 ? -18.548 1.553 28.943 1.00 94.62 94 GLN A C 1
ATOM 747 O O . GLN A 1 94 ? -19.465 1.158 29.662 1.00 94.62 94 GLN A O 1
ATOM 752 N N . ALA A 1 95 ? -18.566 2.751 28.354 1.00 94.94 95 ALA A N 1
ATOM 753 C CA . ALA A 1 95 ? -19.642 3.724 28.540 1.00 94.94 95 ALA A CA 1
ATOM 754 C C . ALA A 1 95 ? -21.004 3.163 28.093 1.00 94.94 95 ALA A C 1
ATOM 756 O O . ALA A 1 95 ? -21.989 3.225 28.831 1.00 94.94 95 ALA A O 1
ATOM 757 N N . LEU A 1 96 ? -21.052 2.515 26.925 1.00 94.12 96 LEU A N 1
ATOM 758 C CA . LEU A 1 96 ? -22.270 1.872 26.427 1.00 94.12 96 LEU A CA 1
ATOM 759 C C . LEU A 1 96 ? -22.711 0.692 27.307 1.00 94.12 96 LEU A C 1
ATOM 761 O O . LEU A 1 96 ? -23.910 0.476 27.479 1.00 94.12 96 LEU A O 1
ATOM 765 N N . ARG A 1 97 ? -21.777 -0.073 27.889 1.00 92.69 97 ARG A N 1
ATOM 766 C CA . ARG A 1 97 ? -22.105 -1.134 28.860 1.00 92.69 97 ARG A CA 1
ATOM 767 C C . ARG A 1 97 ? -22.652 -0.571 30.169 1.00 92.69 97 ARG A C 1
ATOM 769 O O . ARG A 1 97 ? -23.588 -1.151 30.712 1.00 92.69 97 ARG A O 1
ATOM 776 N N . ALA A 1 98 ? -22.097 0.535 30.660 1.00 89.75 98 ALA A N 1
ATOM 777 C CA . ALA A 1 98 ? -22.590 1.211 31.856 1.00 89.75 98 ALA A CA 1
ATOM 778 C C . ALA A 1 98 ? -24.028 1.714 31.659 1.00 89.75 98 ALA A C 1
ATOM 780 O O . ALA A 1 98 ? -24.859 1.515 32.537 1.00 89.75 98 ALA A O 1
ATOM 781 N N . LEU A 1 99 ? -24.342 2.260 30.479 1.00 89.12 99 LEU A N 1
ATOM 782 C CA . LEU A 1 99 ? -25.696 2.701 30.134 1.00 89.12 99 LEU A CA 1
ATOM 783 C C . LEU A 1 99 ? -26.689 1.536 29.978 1.00 89.12 99 LEU A C 1
ATOM 785 O O . LEU A 1 99 ? -27.857 1.664 30.330 1.00 89.12 99 LEU A O 1
ATOM 789 N N . LYS A 1 100 ? -26.238 0.391 29.446 1.00 82.56 100 LYS A N 1
ATOM 790 C CA . LYS A 1 100 ? -27.073 -0.811 29.270 1.00 82.56 100 LYS A CA 1
ATOM 791 C C . LYS A 1 100 ? -27.305 -1.599 30.558 1.00 82.56 100 LYS A C 1
ATOM 793 O O . LYS A 1 100 ? -28.160 -2.483 30.562 1.00 82.56 100 LYS A O 1
ATOM 798 N N . ARG A 1 101 ? -26.554 -1.332 31.631 1.00 66.81 101 ARG A N 1
ATOM 799 C CA . ARG A 1 101 ? -26.846 -1.909 32.946 1.00 66.81 101 ARG A CA 1
ATOM 800 C C . ARG A 1 101 ? -28.180 -1.310 33.417 1.00 66.81 101 ARG A C 1
ATOM 802 O O . ARG A 1 101 ? -28.231 -0.101 33.627 1.00 66.81 101 ARG A O 1
ATOM 809 N N . PRO A 1 102 ? -29.258 -2.102 33.583 1.00 58.03 102 PRO A N 1
ATOM 810 C CA . PRO A 1 102 ? -30.449 -1.588 34.242 1.00 58.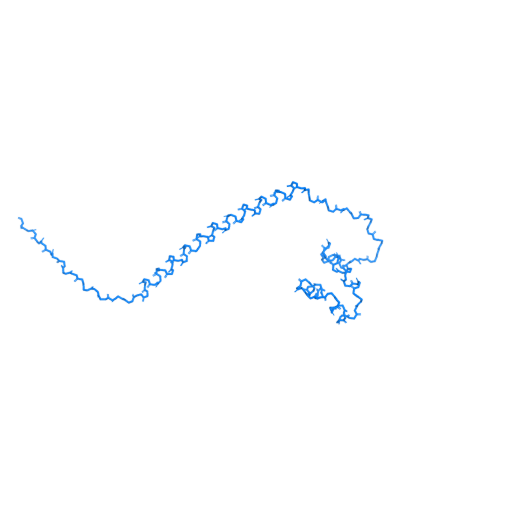03 102 PRO A CA 1
ATOM 811 C C . PRO A 1 102 ? -30.045 -1.134 35.645 1.00 58.03 102 PRO A C 1
ATOM 813 O O . PRO A 1 102 ? -29.168 -1.752 36.255 1.00 58.03 102 PRO A O 1
ATOM 816 N N . ALA A 1 103 ? -30.655 -0.054 36.137 1.00 57.34 103 ALA A N 1
ATOM 817 C CA . ALA A 1 103 ? -30.479 0.431 37.499 1.00 57.34 103 ALA A CA 1
ATOM 818 C C . ALA A 1 103 ? -30.887 -0.673 38.491 1.00 57.34 103 ALA A C 1
ATOM 820 O O . ALA A 1 103 ? -32.026 -0.747 38.947 1.00 57.34 103 ALA A O 1
ATOM 821 N N . ALA A 1 104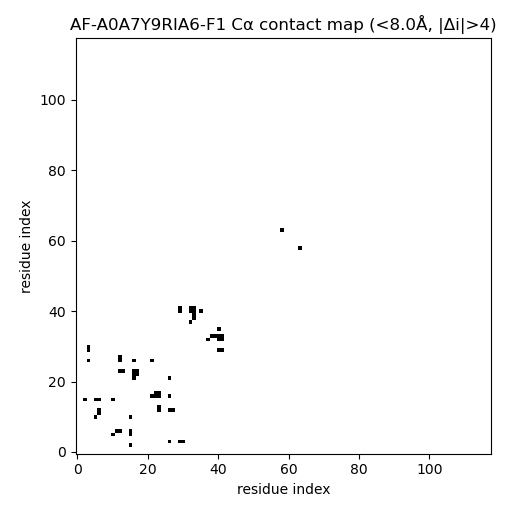 ? -29.968 -1.588 38.788 1.00 53.12 104 ALA A N 1
ATOM 822 C CA . ALA A 1 104 ? -30.144 -2.606 39.798 1.00 53.12 104 ALA A CA 1
ATOM 823 C C . ALA A 1 104 ? -30.043 -1.905 41.152 1.00 53.12 104 ALA A C 1
ATOM 825 O O . ALA A 1 104 ? -28.959 -1.692 41.683 1.00 53.12 104 ALA A O 1
ATOM 826 N N . GLN A 1 105 ? -31.210 -1.468 41.622 1.00 55.59 105 GLN A N 1
ATOM 827 C CA . GLN A 1 105 ? -31.625 -1.395 43.017 1.00 55.59 105 GLN A CA 1
ATOM 828 C C . GLN A 1 105 ? -30.491 -1.298 44.049 1.00 55.59 105 GLN A C 1
ATOM 830 O O . GLN A 1 105 ? -30.083 -2.283 44.657 1.00 55.59 105 GLN A O 1
ATOM 835 N N . GLY A 1 106 ? -30.065 -0.071 44.325 1.00 45.84 106 GLY A N 1
ATOM 836 C CA . GLY A 1 106 ? -29.548 0.314 45.631 1.00 45.84 106 GLY A CA 1
ATOM 837 C C . GLY A 1 106 ? -30.457 1.414 46.160 1.00 45.84 106 GLY A C 1
ATOM 838 O O . GLY A 1 106 ? -30.499 2.493 45.577 1.00 45.84 106 GLY A O 1
ATOM 839 N N . LYS A 1 107 ? -31.236 1.125 47.209 1.00 49.31 107 LYS A N 1
ATOM 840 C CA . LYS A 1 107 ? -32.038 2.121 47.940 1.00 49.31 107 LYS A CA 1
ATOM 841 C C . LYS A 1 107 ? -31.198 3.389 48.178 1.00 49.31 107 LYS A C 1
ATOM 843 O O . LYS A 1 107 ? -30.084 3.247 48.686 1.00 49.31 107 LYS A O 1
ATOM 848 N N . PRO A 1 108 ? -31.695 4.606 47.891 1.00 49.12 108 PRO A N 1
ATOM 849 C CA . PRO A 1 108 ? -31.037 5.799 48.400 1.00 49.12 108 PRO A CA 1
ATOM 850 C C . PRO A 1 108 ? -31.105 5.749 49.931 1.00 49.12 108 PRO A C 1
ATOM 852 O O . PRO A 1 108 ? -32.183 5.605 50.511 1.00 49.12 108 PRO A O 1
ATOM 855 N N . ALA A 1 109 ? -29.946 5.793 50.589 1.00 55.78 109 ALA A N 1
ATOM 856 C CA . ALA A 1 109 ? -29.874 5.974 52.033 1.00 55.78 109 ALA A CA 1
ATOM 857 C C . ALA A 1 109 ? -30.609 7.277 52.407 1.00 55.78 109 ALA A C 1
ATOM 859 O O . ALA A 1 109 ? -30.489 8.263 51.672 1.00 55.78 109 ALA A O 1
ATOM 860 N N . PRO A 1 110 ? -31.382 7.316 53.508 1.00 44.88 110 PRO A N 1
ATOM 861 C CA . PRO A 1 110 ? -32.097 8.524 53.881 1.00 44.88 110 PRO A CA 1
ATOM 862 C C . PRO A 1 110 ? -31.081 9.608 54.249 1.00 44.88 110 PRO A C 1
ATOM 864 O O . PRO A 1 110 ? -30.222 9.412 55.110 1.00 44.88 110 PRO A O 1
ATOM 867 N N . ALA A 1 111 ? -31.172 10.754 53.577 1.00 49.22 111 ALA A N 1
ATOM 868 C CA . ALA A 1 111 ? -30.412 11.940 53.929 1.00 49.22 111 ALA A CA 1
ATOM 869 C C . ALA A 1 111 ? -30.847 12.404 55.329 1.00 49.22 111 ALA A C 1
ATOM 871 O O . ALA A 1 111 ? -31.949 12.913 55.520 1.00 49.22 111 ALA A O 1
ATOM 872 N N . SER A 1 112 ? -29.985 12.193 56.323 1.00 52.72 112 SER A N 1
ATOM 873 C CA . SER A 1 112 ? -30.158 12.718 57.676 1.00 52.72 112 SER A CA 1
ATOM 874 C C . SER A 1 112 ? -29.940 14.234 57.664 1.00 52.72 112 SER A C 1
ATOM 876 O O . SER A 1 112 ? -28.811 14.708 57.795 1.00 52.72 112 SER A O 1
ATOM 878 N N . SER A 1 113 ? -31.018 15.005 57.546 1.00 51.06 113 SER A N 1
ATOM 879 C CA . SER A 1 113 ? -31.015 16.445 57.809 1.00 51.06 113 SER A CA 1
ATOM 880 C C . SER A 1 113 ? -30.873 16.700 59.313 1.00 51.06 113 SER A C 1
ATOM 882 O O . SER A 1 113 ? -31.856 16.664 60.051 1.00 51.06 113 SER A O 1
ATOM 884 N N . LYS A 1 114 ? -29.658 16.996 59.791 1.00 45.34 114 LYS A N 1
ATOM 885 C CA . LYS A 1 114 ? -29.505 17.683 61.082 1.00 45.34 114 LYS A CA 1
ATOM 886 C C . LYS A 1 114 ? -29.828 19.161 60.881 1.00 45.34 114 LYS A C 1
ATOM 888 O O . LYS A 1 114 ? -29.015 19.938 60.394 1.00 45.34 114 LYS A O 1
ATOM 893 N N . SER A 1 115 ? -31.069 19.491 61.222 1.00 46.25 115 SER A N 1
ATOM 894 C CA . SER A 1 115 ? -31.581 20.841 61.428 1.00 46.25 115 SER A CA 1
ATOM 895 C C . SER A 1 115 ? -30.837 21.507 62.588 1.00 46.25 115 SER A C 1
ATOM 897 O O . SER A 1 115 ? -30.972 21.058 63.724 1.00 46.25 115 SER A O 1
ATOM 899 N N . SER A 1 116 ? -30.130 22.601 62.312 1.00 50.62 116 SER A N 1
ATOM 900 C CA . SER A 1 116 ? -29.753 23.592 63.322 1.00 50.62 116 SER A CA 1
ATOM 901 C C . SER A 1 116 ? -30.566 24.862 63.067 1.00 50.62 116 SER A C 1
ATOM 903 O O . SER A 1 116 ? -30.467 25.472 62.006 1.00 50.62 116 SER A O 1
ATOM 905 N N . LYS A 1 117 ? -31.409 25.211 64.036 1.00 46.72 117 LYS A N 1
ATOM 906 C CA . LYS A 1 117 ? -32.137 26.479 64.205 1.00 46.72 117 LYS A CA 1
ATOM 907 C C . LYS A 1 117 ? -31.867 26.946 65.644 1.00 46.72 117 LYS A C 1
ATOM 909 O O . LYS A 1 117 ? -31.608 26.075 66.478 1.00 46.72 117 LYS A O 1
ATOM 914 N N . PRO A 1 118 ? -32.229 28.183 65.997 1.00 52.78 118 PRO A N 1
ATOM 915 C CA . PRO A 1 118 ? -31.945 29.474 65.376 1.00 52.78 118 PRO A CA 1
ATOM 916 C C . PRO A 1 118 ? -30.937 30.293 66.209 1.00 52.78 118 PRO A C 1
ATOM 918 O O . PRO A 1 118 ? -30.613 29.874 67.342 1.00 52.78 118 PRO A O 1
#

Secondary structure (DSSP, 8-state):
-HHHHHHHTT--HHHHHHHTT--HHHHHHHHHHHHHHGGGGT---SSPPPSS--PPP---HHHHHHHHHHHHHHHHHHHHHHHHHHHHHHHHHHHHHHHHS------PPP--------

Foldseek 3Di:
DVLLVCVVVVDDLVVSCVVVVHDSVVSVQVNVLCVPPNPVSVVDDPDDDPPPPPPPPPQDPVNVVVVVVVVVVVVVVVVVVVVVVVVVVVVVVVVVVVVPPPPPDDPPDDPDDPDDDD

pLDDT: mean 80.23, std 16.97, range [44.88, 98.5]

Sequence (118 aa):
MKAIKRVERGEGVLPVARELGISRKILHDWIKAWNADGPDGLNRKPGPKPGPRKLKPLATYDDKRSALTLAKARIAELERLVGRQQMDLDFFRQALRALKRPAAQGKPAPASSKSSKP

Mean predicted aligned error: 17.73 Å

Solvent-accessible surface area (backbone atoms only — not comparable to full-atom values): 7374 Å² total; per-residue (Å²): 112,73,68,56,57,42,40,75,74,68,44,58,63,60,64,56,18,59,78,68,75,45,57,52,65,60,53,49,53,50,49,54,26,34,77,72,51,40,78,64,37,74,68,66,71,94,67,81,77,78,65,86,68,81,68,74,77,73,78,45,74,65,58,52,50,52,51,50,52,52,50,51,55,51,50,57,51,49,54,54,51,50,53,50,50,52,52,53,52,53,49,51,52,48,54,55,49,61,69,66,49,71,89,78,82,71,81,81,76,82,81,80,78,82,82,84,83,134

Radius of gyration: 33.29 Å; Cα contacts (8 Å, |Δi|>4): 32; chains: 1; bounding box: 53×50×101 Å

Nearest PDB structures (foldseek):
  8rkv-assembly1_R  TM=6.093E-01  e=5.865E-01  Scytonema hofmannii
  7svw-assembly1_B  TM=3.533E-01  e=3.702E-01  [Scytonema hofmanni] UTEX 2349
  8ea4-assembly1_X  TM=3.390E-01  e=6.688E-01  Scytonema hofmannii
  1hlv-assembly1_A  TM=4.292E-01  e=2.659E+00  Homo sapiens